Protein AF-A0A3D4TES2-F1 (afdb_monomer)

Sequence (139 aa):
DVDASEAETAIWYRLGAFIQLCDDLFDIYFDVPAGINTLATRCTNAYAMEAFFLGLIKDMQERIRSIPVSKARREKFAIAMAGIYSLGLVAIEQLKRLQGQSAQLPQFANLPRKTMIVDMERFGNMWRWFKFVYKYGKL

Foldseek 3Di:
DDDDDPLRVVLVVLLVVLQVLLVCLQCLLVCQVVVNDDPNLPFWDLVVVVVVLVVSLVVSLVSLVPDPDDPVVSLVVQLVSLLRSLSVVLSSVLQCVQCPPPPTHDNSVPDDPVSRHRDCVDPVSVVSSVVSSVVRSPD

Secondary structure (DSSP, 8-state):
--PPPHHHHHHHHHHHHHHHHHHHHHHHHHHHHHT---TTTT-S-HHHHHHHHHHHHHHHHHHHHHSSS-HHHHHHHHHHHHHHHHHHHHHHHHHHHHHTTSSSPPPGGGS-HHHHS--TTSHHHHHHHHHHHHHHS--

pLDDT: mean 94.36, std 4.3, range [58.94, 98.25]

Mean predicted aligned error: 3.23 Å

Solvent-accessible surface area (backbone atoms only — not comparable to full-atom values): 7750 Å² total; per-residue (Å²): 139,79,84,73,50,72,72,53,47,57,48,51,55,48,50,53,53,50,52,52,53,31,49,39,43,48,38,37,61,60,29,56,83,69,69,48,88,44,75,49,62,69,53,48,39,40,66,60,50,45,56,52,52,52,49,53,51,50,54,51,48,54,51,51,69,68,49,98,62,58,68,70,58,43,44,55,50,38,37,56,50,13,57,56,58,17,50,33,50,49,36,37,52,50,42,36,62,68,22,60,91,51,92,43,43,71,69,66,92,81,56,59,66,83,78,48,49,67,60,62,86,40,64,74,45,43,53,49,27,54,53,37,22,64,64,58,19,61,126

Radius of gyration: 16.27 Å; Cα contacts (8 Å, |Δi|>4): 138; chains: 1; bounding box: 39×25×47 Å

Structure (mmCIF, N/CA/C/O backbone):
data_AF-A0A3D4TES2-F1
#
_entry.id   AF-A0A3D4TES2-F1
#
loop_
_atom_site.group_PDB
_atom_site.id
_atom_site.type_symbol
_atom_site.label_atom_id
_atom_site.label_alt_id
_atom_site.label_comp_id
_atom_site.label_asym_id
_atom_site.label_entity_id
_atom_site.label_seq_id
_atom_site.pdbx_PDB_ins_code
_atom_site.Cartn_x
_atom_site.Cartn_y
_atom_site.Cartn_z
_atom_site.occupancy
_atom_site.B_iso_or_equiv
_atom_site.auth_seq_id
_atom_site.auth_comp_id
_atom_site.auth_asym_id
_atom_site.auth_atom_id
_atom_site.pdbx_PDB_model_num
ATOM 1 N N . ASP A 1 1 ? 5.138 13.246 -28.777 1.00 58.94 1 ASP A N 1
ATOM 2 C CA . ASP A 1 1 ? 4.828 12.173 -27.817 1.00 58.94 1 ASP A CA 1
ATOM 3 C C . ASP A 1 1 ? 4.696 10.847 -28.538 1.00 58.94 1 ASP A C 1
ATOM 5 O O . ASP A 1 1 ? 4.298 10.844 -29.696 1.00 58.94 1 ASP A O 1
ATOM 9 N N . VAL A 1 2 ? 5.134 9.759 -27.905 1.00 77.94 2 VAL A N 1
ATOM 10 C CA . VAL A 1 2 ? 4.964 8.389 -28.412 1.00 77.94 2 VAL A CA 1
ATOM 11 C C . VAL A 1 2 ? 3.852 7.760 -27.587 1.00 77.94 2 VAL A C 1
ATOM 13 O O . VAL A 1 2 ? 3.896 7.856 -26.359 1.00 77.94 2 VAL A O 1
ATOM 16 N N . ASP A 1 3 ? 2.875 7.146 -28.247 1.00 86.56 3 ASP A N 1
ATOM 17 C CA . ASP A 1 3 ? 1.776 6.476 -27.559 1.00 86.56 3 ASP A CA 1
ATOM 18 C C . ASP A 1 3 ? 2.294 5.317 -26.702 1.00 86.56 3 ASP A C 1
ATOM 20 O O . ASP A 1 3 ? 3.200 4.576 -27.095 1.00 86.56 3 ASP A O 1
ATOM 24 N N . ALA A 1 4 ? 1.714 5.166 -25.512 1.00 86.56 4 ALA A N 1
ATOM 25 C CA . ALA A 1 4 ? 2.034 4.057 -24.629 1.00 86.56 4 ALA A CA 1
ATOM 26 C C . ALA A 1 4 ? 1.589 2.737 -25.271 1.00 86.56 4 ALA A C 1
ATOM 28 O O . ALA A 1 4 ? 0.467 2.612 -25.762 1.00 86.56 4 ALA A O 1
ATOM 29 N N . SER A 1 5 ? 2.445 1.720 -25.205 1.00 91.38 5 SER A N 1
ATOM 30 C CA . SER A 1 5 ? 2.060 0.357 -25.577 1.00 91.38 5 SER A CA 1
ATOM 31 C C . SER A 1 5 ? 0.915 -0.158 -24.695 1.00 91.38 5 SER A C 1
ATOM 33 O O . SER A 1 5 ? 0.674 0.342 -23.592 1.00 91.38 5 SER A O 1
ATOM 35 N N . GLU A 1 6 ? 0.227 -1.216 -25.129 1.00 90.81 6 GLU A N 1
ATOM 36 C CA . GLU A 1 6 ? -0.803 -1.872 -24.307 1.00 90.81 6 GLU A CA 1
ATOM 37 C C . GLU A 1 6 ? -0.250 -2.329 -22.946 1.00 90.81 6 GLU A C 1
ATOM 39 O O . GLU A 1 6 ? -0.911 -2.184 -21.916 1.00 90.81 6 GLU A O 1
ATOM 44 N N . ALA A 1 7 ? 0.993 -2.825 -22.920 1.00 90.19 7 ALA A N 1
ATOM 45 C CA . ALA A 1 7 ? 1.667 -3.239 -21.693 1.00 90.19 7 ALA A CA 1
ATOM 46 C C . ALA A 1 7 ? 1.910 -2.059 -20.736 1.00 90.19 7 ALA A C 1
ATOM 48 O O . ALA A 1 7 ? 1.671 -2.180 -19.533 1.00 90.19 7 ALA A O 1
ATOM 49 N N . GLU A 1 8 ? 2.343 -0.911 -21.258 1.00 92.00 8 GLU A N 1
ATOM 50 C CA . GLU A 1 8 ? 2.533 0.309 -20.466 1.00 92.00 8 GLU A CA 1
ATOM 51 C C . GLU A 1 8 ? 1.193 0.868 -19.980 1.00 92.00 8 GLU A C 1
ATOM 53 O O . GLU A 1 8 ? 1.057 1.192 -18.802 1.00 92.00 8 GLU A O 1
ATOM 58 N N . THR A 1 9 ? 0.174 0.896 -20.840 1.00 92.81 9 THR A N 1
ATOM 59 C CA . THR A 1 9 ? -1.191 1.316 -20.491 1.00 92.81 9 THR A CA 1
ATOM 60 C C . THR A 1 9 ? -1.776 0.453 -19.368 1.00 92.81 9 THR A C 1
ATOM 62 O O . THR A 1 9 ? -2.349 0.967 -18.406 1.00 92.81 9 THR A O 1
ATOM 65 N N . ALA A 1 10 ? -1.565 -0.866 -19.417 1.00 90.75 10 ALA A N 1
ATOM 66 C CA . ALA A 1 10 ? -2.008 -1.790 -18.375 1.00 90.75 10 ALA A CA 1
ATOM 67 C C . ALA A 1 10 ? -1.313 -1.559 -17.020 1.00 90.75 10 ALA A C 1
ATOM 69 O O . ALA A 1 10 ? -1.898 -1.848 -15.969 1.00 90.75 10 ALA A O 1
ATOM 70 N N . ILE A 1 11 ? -0.073 -1.069 -17.029 1.00 93.25 11 ILE A N 1
ATOM 71 C CA . ILE A 1 11 ? 0.676 -0.693 -15.824 1.00 93.25 11 ILE A CA 1
ATOM 72 C C . ILE A 1 11 ? 0.186 0.649 -15.289 1.00 93.25 11 ILE A C 1
ATOM 74 O O . ILE A 1 11 ? -0.050 0.760 -14.088 1.00 93.25 11 ILE A O 1
ATOM 78 N N . TRP A 1 12 ? -0.049 1.628 -16.163 1.00 92.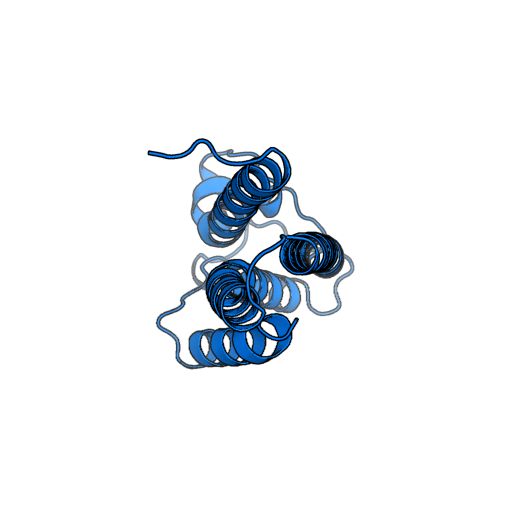88 12 TRP A N 1
ATOM 79 C CA . TRP A 1 12 ? -0.633 2.920 -15.797 1.00 92.88 12 TRP A CA 1
ATOM 80 C C . TRP A 1 12 ? -1.992 2.775 -15.117 1.00 92.88 12 TRP A C 1
ATOM 82 O O . TRP A 1 12 ? -2.205 3.337 -14.044 1.00 92.88 12 TRP A O 1
ATOM 92 N N . TYR A 1 13 ? -2.880 1.956 -15.684 1.00 92.81 13 TYR A N 1
ATOM 93 C CA . TYR A 1 13 ? -4.187 1.683 -15.089 1.00 92.81 13 TYR A CA 1
ATOM 94 C C . TYR A 1 13 ? -4.063 1.113 -13.666 1.00 92.81 13 TYR A C 1
ATOM 96 O O . TYR A 1 13 ? -4.742 1.548 -12.737 1.00 92.81 13 TYR A O 1
ATOM 104 N N . ARG A 1 14 ? -3.138 0.167 -13.466 1.00 92.19 14 ARG A N 1
ATOM 105 C CA . ARG A 1 14 ? -2.886 -0.434 -12.148 1.00 92.19 14 ARG A CA 1
ATOM 106 C C . ARG A 1 14 ? -2.244 0.533 -11.168 1.00 92.19 14 ARG A C 1
ATOM 108 O O . ARG A 1 14 ? -2.564 0.479 -9.987 1.00 92.19 14 ARG A O 1
ATOM 115 N N . LEU A 1 15 ? -1.346 1.398 -11.631 1.00 93.81 15 LEU A N 1
ATOM 116 C CA . LEU A 1 15 ? -0.782 2.462 -10.808 1.00 93.81 15 LEU A CA 1
ATOM 117 C C . LEU A 1 15 ? -1.899 3.371 -10.279 1.00 93.81 15 LEU A C 1
ATOM 119 O O . LEU A 1 15 ? -1.931 3.634 -9.081 1.00 93.81 15 LEU A O 1
ATOM 123 N N . GLY A 1 16 ? -2.851 3.767 -11.129 1.00 94.06 16 GLY A N 1
ATOM 124 C CA . GLY A 1 16 ? -4.033 4.517 -10.693 1.00 94.06 16 GLY A CA 1
ATOM 125 C C . GLY A 1 16 ? -4.824 3.781 -9.608 1.00 94.06 16 GLY A C 1
ATOM 126 O O . GLY A 1 16 ? -5.122 4.356 -8.564 1.00 94.06 16 GLY A O 1
ATOM 127 N N . ALA A 1 17 ? -5.074 2.482 -9.799 1.00 92.38 17 ALA A N 1
ATOM 128 C CA . ALA A 1 17 ? -5.752 1.659 -8.796 1.00 92.38 17 ALA A CA 1
ATOM 129 C C . ALA A 1 17 ? -4.979 1.568 -7.463 1.00 92.38 17 ALA A C 1
ATOM 131 O O . ALA A 1 17 ? -5.590 1.595 -6.398 1.00 92.38 17 ALA A O 1
ATOM 132 N N . PHE A 1 18 ? -3.644 1.490 -7.502 1.00 94.38 18 PHE A N 1
ATOM 133 C CA . PHE A 1 18 ? -2.805 1.517 -6.300 1.00 94.38 18 PHE A CA 1
ATOM 134 C C . PHE A 1 18 ? -2.867 2.850 -5.570 1.00 94.38 18 PHE A C 1
ATOM 136 O O . PHE A 1 18 ? -2.942 2.853 -4.346 1.00 94.38 18 PHE A O 1
ATOM 143 N N . ILE A 1 19 ? -2.816 3.962 -6.307 1.00 94.94 19 ILE A N 1
ATOM 144 C CA . ILE A 1 19 ? -2.920 5.300 -5.723 1.00 94.94 19 ILE A CA 1
ATOM 145 C C . ILE A 1 19 ? -4.261 5.428 -5.003 1.00 94.94 19 ILE A C 1
ATOM 147 O O . ILE A 1 19 ? -4.253 5.753 -3.823 1.00 94.94 19 ILE A O 1
ATOM 151 N N . GLN A 1 20 ? -5.371 5.068 -5.659 1.00 95.06 20 GLN A N 1
ATOM 152 C CA . GLN A 1 20 ? -6.698 5.119 -5.040 1.00 95.06 20 GLN A CA 1
ATOM 153 C C . GLN A 1 20 ? -6.791 4.225 -3.801 1.00 95.06 20 GLN A C 1
ATOM 155 O O . GLN A 1 20 ? -7.281 4.649 -2.766 1.00 95.06 20 GLN A O 1
ATOM 160 N N . LEU A 1 21 ? -6.285 2.991 -3.868 1.00 95.50 21 LEU A N 1
ATOM 161 C CA . LEU A 1 21 ? -6.352 2.085 -2.723 1.00 95.50 21 LEU A CA 1
ATOM 162 C C . LEU A 1 21 ? -5.483 2.560 -1.549 1.00 95.50 21 LEU A C 1
ATOM 164 O O . LEU A 1 21 ? -5.846 2.355 -0.394 1.00 95.50 21 LEU A O 1
ATOM 168 N N . CYS A 1 22 ? -4.328 3.169 -1.828 1.00 96.19 22 CYS A N 1
ATOM 169 C CA . CYS A 1 22 ? -3.518 3.809 -0.797 1.00 96.19 22 CYS A CA 1
ATOM 170 C C . CYS A 1 22 ? -4.258 4.997 -0.176 1.00 96.19 22 CYS A C 1
ATOM 172 O O . CYS A 1 22 ? -4.255 5.106 1.043 1.00 96.19 22 CYS A O 1
ATOM 174 N N . ASP A 1 23 ? -4.895 5.837 -0.987 1.00 96.44 23 ASP A N 1
ATOM 175 C CA . ASP A 1 23 ? -5.698 6.978 -0.535 1.00 96.44 23 ASP A CA 1
ATOM 176 C C . ASP A 1 23 ? -6.828 6.515 0.400 1.00 96.44 23 ASP A C 1
ATOM 178 O O . ASP A 1 23 ? -6.835 6.857 1.581 1.00 96.44 23 ASP A O 1
ATOM 182 N N . ASP A 1 24 ? -7.653 5.567 -0.061 1.00 96.56 24 ASP A N 1
ATOM 183 C CA . ASP A 1 24 ? -8.742 4.960 0.715 1.00 96.56 24 ASP A CA 1
ATOM 184 C C . ASP A 1 24 ? -8.259 4.394 2.071 1.00 96.56 24 ASP A C 1
ATOM 186 O O . ASP A 1 24 ? -8.956 4.468 3.085 1.00 96.56 24 ASP A O 1
ATOM 190 N N . LEU A 1 25 ? -7.065 3.783 2.112 1.00 97.19 25 LEU A N 1
ATOM 191 C CA . LEU A 1 25 ? -6.481 3.226 3.340 1.00 97.19 25 LEU A CA 1
ATOM 192 C C . LEU A 1 25 ? -6.056 4.307 4.344 1.00 97.19 25 LEU A C 1
ATOM 194 O O . LEU A 1 25 ? -6.077 4.052 5.551 1.00 97.19 25 LEU A O 1
ATOM 198 N N . PHE A 1 26 ? -5.637 5.478 3.867 1.00 96.88 26 PHE A N 1
ATOM 199 C CA . PHE A 1 26 ? -5.265 6.613 4.711 1.00 96.88 26 PHE A CA 1
ATOM 200 C C . PHE A 1 26 ? -6.493 7.403 5.176 1.00 96.88 26 PHE A C 1
ATOM 202 O O . PHE A 1 26 ? -6.503 7.898 6.309 1.00 96.88 26 PHE A O 1
ATOM 209 N N . ASP A 1 27 ? -7.541 7.433 4.354 1.00 96.75 27 ASP A N 1
ATOM 210 C CA . ASP A 1 27 ? -8.728 8.258 4.561 1.00 96.75 27 ASP A CA 1
ATOM 211 C C . ASP A 1 27 ? -9.875 7.569 5.303 1.00 96.75 27 ASP A C 1
ATOM 213 O O . ASP A 1 27 ? -10.898 8.202 5.553 1.00 96.75 27 ASP A O 1
ATOM 217 N N . ILE A 1 28 ? -9.684 6.344 5.817 1.00 96.25 28 ILE A N 1
ATOM 218 C CA . ILE A 1 28 ? -10.682 5.618 6.635 1.00 96.25 28 ILE A CA 1
ATOM 219 C C . ILE A 1 28 ? -11.345 6.519 7.692 1.00 96.25 28 ILE A C 1
ATOM 221 O O . ILE A 1 28 ? -12.558 6.463 7.888 1.00 96.25 28 ILE A O 1
ATOM 225 N N . TYR A 1 29 ? -10.566 7.362 8.381 1.00 95.50 29 TYR A N 1
ATOM 226 C CA . TYR A 1 29 ? -11.101 8.281 9.391 1.00 95.50 29 TYR A CA 1
ATOM 227 C C . TYR A 1 29 ? -12.120 9.283 8.823 1.00 95.50 29 TYR A C 1
ATOM 229 O O . TYR A 1 29 ? -13.088 9.610 9.508 1.00 95.50 29 TYR A O 1
ATOM 237 N N . PHE A 1 30 ? -11.880 9.798 7.619 1.00 95.00 30 PHE A N 1
ATOM 238 C CA . PHE A 1 30 ? -12.729 10.787 6.960 1.00 95.00 30 PHE A CA 1
ATOM 239 C C . PHE A 1 30 ? -13.895 10.124 6.216 1.00 95.00 30 PHE A C 1
ATOM 241 O O . PHE A 1 30 ? -15.024 10.608 6.292 1.00 95.00 30 PHE A O 1
ATOM 248 N N . ASP A 1 31 ? -13.647 8.978 5.585 1.00 96.44 31 ASP A N 1
ATOM 249 C CA . ASP A 1 31 ? -14.622 8.256 4.770 1.00 96.44 31 ASP A CA 1
ATOM 250 C C . ASP A 1 31 ? -15.757 7.643 5.590 1.00 96.44 31 ASP A C 1
ATOM 252 O O . ASP A 1 31 ? -16.922 7.704 5.194 1.00 96.44 31 ASP A O 1
ATOM 256 N N . VAL A 1 32 ? -15.439 7.067 6.755 1.00 94.69 32 VAL A N 1
ATOM 257 C CA . VAL A 1 32 ? -16.426 6.409 7.627 1.00 94.69 32 VAL A CA 1
ATOM 258 C C . VAL A 1 32 ? -17.569 7.353 8.039 1.00 94.69 32 VAL A C 1
ATOM 260 O O . VAL A 1 32 ? -18.724 6.996 7.798 1.00 94.69 32 VAL A O 1
ATOM 263 N N . PRO A 1 33 ? -17.325 8.544 8.627 1.00 93.38 33 PRO A N 1
ATOM 264 C CA . PRO A 1 33 ? -18.402 9.471 8.978 1.00 93.38 33 PRO A CA 1
ATOM 265 C C . PRO A 1 33 ? -19.078 10.107 7.754 1.00 93.38 33 PRO A C 1
ATOM 267 O O . PRO A 1 33 ? -20.239 10.496 7.849 1.00 93.38 33 PRO A O 1
ATOM 270 N N . ALA A 1 34 ? -18.390 10.192 6.612 1.00 95.50 34 ALA A N 1
ATOM 271 C CA . ALA A 1 34 ? -18.966 10.670 5.355 1.00 95.50 34 ALA A CA 1
ATOM 272 C C . ALA A 1 34 ? -19.841 9.614 4.644 1.00 95.50 34 ALA A C 1
ATOM 274 O O . ALA A 1 34 ? -20.474 9.919 3.634 1.00 95.50 34 ALA A O 1
ATOM 275 N N . GLY A 1 35 ? -19.892 8.377 5.154 1.00 94.12 35 GLY A N 1
ATOM 276 C CA . GLY A 1 35 ? -20.639 7.278 4.538 1.00 94.12 35 GLY A CA 1
ATOM 277 C C . GLY A 1 35 ? -20.029 6.783 3.221 1.00 94.12 35 GLY A C 1
ATOM 278 O O . GLY A 1 35 ? -20.729 6.164 2.415 1.00 94.12 35 GLY A O 1
ATOM 279 N N . ILE A 1 36 ? -18.741 7.054 2.985 1.00 95.94 36 ILE A N 1
ATOM 280 C CA . ILE A 1 36 ? -18.037 6.670 1.761 1.00 95.94 36 ILE A CA 1
ATOM 281 C C . ILE A 1 36 ? -17.646 5.189 1.844 1.00 95.94 36 ILE A C 1
ATOM 283 O O . ILE A 1 36 ? -17.005 4.709 2.784 1.00 95.94 36 ILE A O 1
ATOM 287 N N . ASN A 1 37 ? -18.067 4.434 0.830 1.00 94.31 37 ASN A N 1
ATOM 288 C CA . ASN A 1 37 ? -17.917 2.984 0.772 1.00 94.31 37 ASN A CA 1
A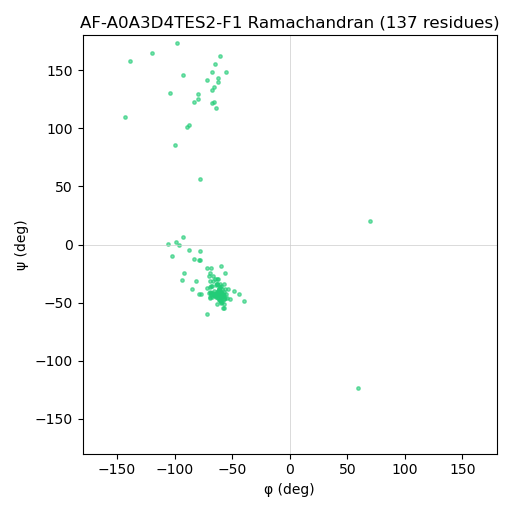TOM 289 C C . ASN A 1 37 ? -16.716 2.579 -0.094 1.00 94.31 37 ASN A C 1
ATOM 291 O O . ASN A 1 37 ? -16.878 2.241 -1.270 1.00 94.31 37 ASN A O 1
ATOM 295 N N . THR A 1 38 ? -15.529 2.540 0.507 1.00 95.56 38 THR A N 1
ATOM 296 C CA . THR A 1 38 ? -14.284 2.092 -0.132 1.00 95.56 38 THR A CA 1
ATOM 297 C C . THR A 1 38 ? -13.965 0.635 0.214 1.00 95.56 38 THR A C 1
ATOM 299 O O . THR A 1 38 ? -14.641 -0.009 1.025 1.00 95.56 38 THR A O 1
ATOM 302 N N . LEU A 1 39 ? -12.930 0.065 -0.412 1.00 93.81 39 LEU A N 1
ATOM 303 C CA . LEU A 1 39 ? -12.418 -1.246 0.010 1.00 93.81 39 LEU A CA 1
ATOM 304 C C . LEU A 1 39 ? -11.861 -1.196 1.437 1.00 93.81 39 LEU A C 1
ATOM 306 O O . LEU A 1 39 ? -12.000 -2.169 2.180 1.00 93.81 39 LEU A O 1
ATOM 310 N N . ALA A 1 40 ? -11.263 -0.069 1.823 1.00 94.94 40 ALA A N 1
ATOM 311 C CA . ALA A 1 40 ? -10.695 0.131 3.144 1.00 94.94 40 ALA A CA 1
ATOM 312 C C . ALA A 1 40 ? -11.783 0.224 4.227 1.00 94.94 40 ALA A C 1
ATOM 314 O O . ALA A 1 40 ? -11.692 -0.487 5.229 1.00 94.94 40 ALA A O 1
ATOM 315 N N . THR A 1 41 ? -12.855 1.001 4.010 1.00 95.12 41 THR A N 1
ATOM 316 C CA . THR A 1 41 ? -13.929 1.157 5.011 1.00 95.12 41 THR A CA 1
ATOM 317 C C . THR A 1 41 ? -14.788 -0.094 5.191 1.00 95.12 41 THR A C 1
ATOM 319 O O . THR A 1 41 ? -15.307 -0.328 6.281 1.00 95.12 41 THR A O 1
ATOM 322 N N . ARG A 1 42 ? -14.898 -0.944 4.160 1.00 94.25 42 ARG A N 1
ATOM 323 C CA . ARG A 1 42 ? -15.605 -2.239 4.232 1.00 94.25 42 ARG A CA 1
ATOM 324 C C . ARG A 1 42 ? -14.733 -3.404 4.703 1.00 94.25 42 ARG A C 1
ATOM 326 O O . ARG A 1 42 ? -15.231 -4.522 4.843 1.00 94.25 42 ARG A O 1
ATOM 333 N N . CYS A 1 43 ? -13.437 -3.186 4.901 1.00 93.75 43 CYS A N 1
ATOM 334 C CA . CYS A 1 43 ? -12.523 -4.242 5.306 1.00 93.75 43 CYS A CA 1
ATOM 335 C C . CYS A 1 43 ? -12.835 -4.715 6.731 1.00 93.75 43 CYS A C 1
ATOM 337 O O . CYS A 1 43 ? -12.755 -3.949 7.686 1.00 93.75 43 CYS A O 1
ATOM 339 N N . THR A 1 44 ? -13.132 -6.005 6.883 1.00 95.38 44 THR A N 1
ATOM 340 C CA . THR A 1 44 ? -13.363 -6.637 8.191 1.00 95.38 44 THR A CA 1
ATOM 341 C C . THR A 1 44 ? -12.166 -7.444 8.680 1.00 95.38 44 THR A C 1
ATOM 343 O O . THR A 1 44 ? -12.146 -7.859 9.835 1.00 95.38 44 THR A O 1
ATOM 346 N N . ASN A 1 45 ? -11.156 -7.674 7.836 1.00 97.50 45 ASN A N 1
ATOM 347 C CA . ASN A 1 45 ? -9.967 -8.441 8.193 1.00 97.50 45 ASN A CA 1
ATOM 348 C C . ASN A 1 45 ? -8.707 -7.851 7.540 1.00 97.50 45 ASN A C 1
ATOM 350 O O . ASN A 1 45 ? -8.489 -7.960 6.332 1.00 97.50 45 ASN A O 1
ATOM 354 N N . ALA A 1 46 ? -7.850 -7.258 8.366 1.00 97.62 46 ALA A N 1
ATOM 355 C CA . ALA A 1 46 ? -6.621 -6.599 7.951 1.00 97.62 46 ALA A CA 1
ATOM 356 C C . ALA A 1 46 ? -5.578 -7.571 7.376 1.00 97.62 46 ALA A C 1
ATOM 358 O O . ALA A 1 46 ? -4.817 -7.197 6.488 1.00 97.62 46 ALA A O 1
ATOM 359 N N . TYR A 1 47 ? -5.549 -8.822 7.842 1.00 98.00 47 TYR A N 1
ATOM 360 C CA . TYR A 1 47 ? -4.640 -9.845 7.313 1.00 98.00 47 TYR A CA 1
ATOM 361 C C . TYR A 1 47 ? -5.067 -10.310 5.915 1.00 98.00 47 TYR A C 1
ATOM 363 O O . TYR A 1 47 ? -4.223 -10.511 5.043 1.00 98.00 47 TYR A O 1
ATOM 371 N N . ALA A 1 48 ? -6.375 -10.422 5.668 1.00 97.69 48 ALA A N 1
ATOM 372 C CA . ALA A 1 48 ? -6.909 -10.688 4.336 1.00 97.69 48 ALA A CA 1
ATOM 373 C C . ALA A 1 48 ? -6.639 -9.512 3.382 1.00 97.69 48 ALA A C 1
ATOM 375 O O . ALA A 1 48 ? -6.237 -9.734 2.241 1.00 97.69 48 ALA A O 1
ATOM 376 N N . MET A 1 49 ? -6.782 -8.270 3.865 1.00 97.31 49 MET A N 1
ATOM 377 C CA . MET A 1 49 ? -6.402 -7.072 3.108 1.00 97.31 49 MET A CA 1
ATOM 378 C C . MET A 1 49 ? -4.912 -7.073 2.755 1.00 97.31 49 MET A C 1
ATOM 380 O O . MET A 1 49 ? -4.561 -6.802 1.611 1.00 97.31 49 MET A O 1
ATOM 384 N N . GLU A 1 50 ? -4.032 -7.430 3.696 1.00 97.94 50 GLU A N 1
ATOM 385 C CA . GLU A 1 50 ? -2.599 -7.572 3.421 1.00 97.94 50 GLU A CA 1
ATOM 386 C C . GLU A 1 50 ? -2.338 -8.611 2.326 1.00 97.94 50 GLU A C 1
ATOM 388 O O . GLU A 1 50 ? -1.633 -8.317 1.364 1.00 97.94 50 GLU A O 1
ATOM 393 N N . ALA A 1 51 ? -2.926 -9.805 2.433 1.00 98.00 51 ALA A N 1
ATOM 394 C CA . ALA A 1 51 ? -2.746 -10.861 1.440 1.00 98.00 51 ALA A CA 1
ATOM 395 C C . ALA A 1 51 ? -3.211 -10.422 0.040 1.00 98.00 51 ALA A C 1
ATOM 397 O O . ALA A 1 51 ? -2.495 -10.630 -0.943 1.00 98.00 51 ALA A O 1
ATOM 398 N N . PHE A 1 52 ? -4.371 -9.764 -0.044 1.00 96.88 52 PHE A N 1
ATOM 399 C CA . PHE A 1 52 ? -4.883 -9.174 -1.280 1.00 96.88 52 PHE A CA 1
ATOM 400 C C . PHE A 1 52 ? -3.915 -8.129 -1.852 1.00 96.88 52 PHE A C 1
ATOM 402 O O . PHE A 1 52 ? -3.516 -8.218 -3.015 1.00 96.88 52 PHE A O 1
ATOM 409 N N . PHE A 1 53 ? -3.474 -7.182 -1.024 1.00 97.50 53 PHE A N 1
ATOM 410 C CA . PHE A 1 53 ? -2.587 -6.094 -1.430 1.00 97.50 53 PHE A CA 1
ATOM 411 C C . PHE A 1 53 ? -1.219 -6.608 -1.902 1.00 97.50 53 PHE A C 1
ATOM 413 O O . PHE A 1 53 ? -0.697 -6.163 -2.924 1.00 97.50 53 PHE A O 1
ATOM 420 N N . LEU A 1 54 ? -0.651 -7.604 -1.215 1.00 97.44 54 LEU A N 1
ATOM 421 C CA . LEU A 1 54 ? 0.587 -8.269 -1.634 1.00 97.44 54 LEU A CA 1
ATOM 422 C C . LEU A 1 54 ? 0.427 -9.000 -2.975 1.00 97.44 54 LEU A C 1
ATOM 424 O O . LEU A 1 54 ? 1.368 -9.018 -3.771 1.00 97.44 54 LEU A O 1
ATOM 428 N N . GLY A 1 55 ? -0.755 -9.558 -3.251 1.00 96.94 55 GLY A N 1
ATOM 429 C CA . GLY A 1 55 ? -1.093 -10.124 -4.557 1.00 96.94 55 GLY A CA 1
ATOM 430 C C . GLY A 1 55 ? -1.034 -9.082 -5.676 1.00 96.94 55 GLY A C 1
ATOM 431 O O . GLY A 1 55 ? -0.420 -9.333 -6.713 1.00 96.94 55 GLY A O 1
ATOM 432 N N . LEU A 1 56 ? -1.583 -7.884 -5.440 1.00 95.69 56 LEU A N 1
ATOM 433 C CA . LEU A 1 56 ? -1.498 -6.771 -6.392 1.00 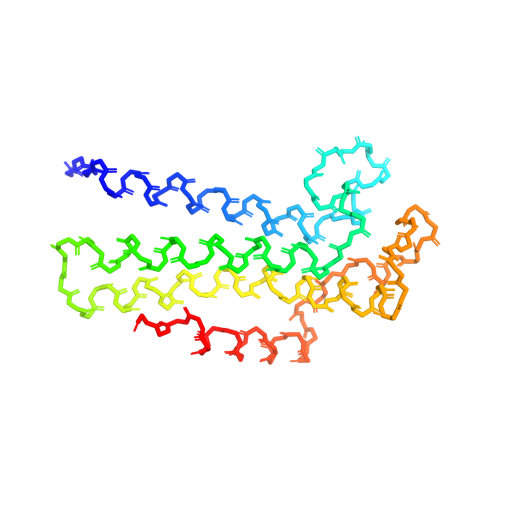95.69 56 LEU A CA 1
ATOM 434 C C . LEU A 1 56 ? -0.046 -6.340 -6.637 1.00 95.69 56 LEU A C 1
ATOM 436 O O . LEU A 1 56 ? 0.336 -6.071 -7.776 1.00 95.69 56 LEU A O 1
ATOM 440 N N . ILE A 1 57 ? 0.779 -6.275 -5.581 1.00 96.69 57 ILE A N 1
ATOM 441 C CA . ILE A 1 57 ? 2.197 -5.893 -5.709 1.00 96.69 57 ILE A CA 1
ATOM 442 C C . ILE A 1 57 ? 2.928 -6.913 -6.579 1.00 96.69 57 ILE A C 1
ATOM 444 O O . ILE A 1 57 ? 3.693 -6.533 -7.465 1.00 96.69 57 ILE A O 1
ATOM 448 N N . LYS A 1 58 ? 2.673 -8.205 -6.355 1.00 96.25 58 LYS A N 1
ATOM 449 C CA . LYS A 1 58 ? 3.282 -9.281 -7.137 1.00 96.25 58 LYS A CA 1
ATOM 450 C C . LYS A 1 58 ? 2.917 -9.180 -8.624 1.00 96.25 58 LYS A C 1
ATOM 452 O O . LYS A 1 58 ? 3.827 -9.209 -9.451 1.00 96.25 58 LYS A O 1
ATOM 457 N N . ASP A 1 59 ? 1.636 -8.992 -8.958 1.00 94.81 59 ASP A N 1
ATOM 458 C CA . ASP A 1 59 ? 1.181 -8.804 -10.352 1.00 94.81 59 ASP A CA 1
ATOM 459 C C . ASP A 1 59 ? 1.837 -7.570 -10.996 1.00 94.81 59 ASP A C 1
ATOM 461 O O . ASP A 1 59 ? 2.327 -7.637 -12.124 1.00 94.81 59 ASP A O 1
ATOM 465 N N . MET A 1 60 ? 1.934 -6.452 -10.269 1.00 95.06 60 MET A N 1
ATOM 466 C CA . MET A 1 60 ? 2.631 -5.255 -10.752 1.00 95.06 60 MET A CA 1
ATOM 467 C C 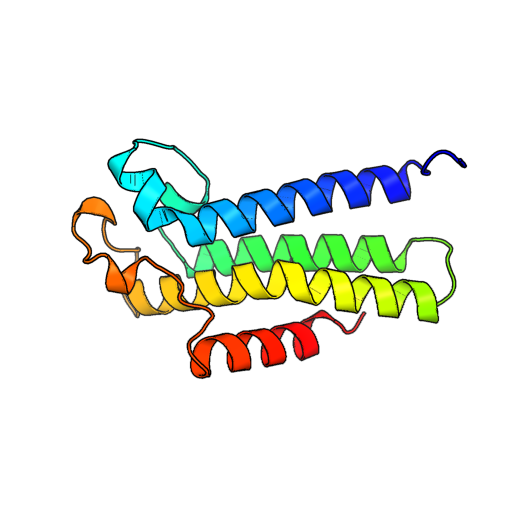. MET A 1 60 ? 4.113 -5.533 -11.039 1.00 95.06 60 MET A C 1
ATOM 469 O O . MET A 1 60 ? 4.610 -5.188 -12.112 1.00 95.06 60 MET A O 1
ATOM 473 N N . GLN A 1 61 ? 4.827 -6.182 -10.117 1.00 95.56 61 GLN A N 1
ATOM 474 C CA . GLN A 1 61 ? 6.240 -6.521 -10.306 1.00 95.56 61 GLN A CA 1
ATOM 475 C C . GLN A 1 61 ? 6.450 -7.444 -11.514 1.00 95.56 61 GLN A C 1
ATOM 477 O O . GLN A 1 61 ? 7.375 -7.226 -12.295 1.00 95.56 61 GLN A O 1
ATOM 482 N N . GLU A 1 62 ? 5.591 -8.447 -11.709 1.00 95.06 62 GLU A N 1
ATOM 483 C CA . GLU A 1 62 ? 5.640 -9.339 -12.875 1.00 95.06 62 GLU A CA 1
ATOM 484 C C . GLU A 1 62 ? 5.468 -8.571 -14.191 1.00 95.06 62 GLU A C 1
ATOM 486 O O . GLU A 1 62 ? 6.236 -8.774 -15.135 1.00 95.06 62 GLU A O 1
ATOM 491 N N . ARG A 1 63 ? 4.548 -7.604 -14.232 1.00 94.06 63 ARG A N 1
ATOM 492 C CA . ARG A 1 63 ? 4.342 -6.745 -15.407 1.00 94.06 63 ARG A CA 1
ATOM 493 C C . ARG A 1 63 ? 5.531 -5.848 -15.682 1.00 94.06 63 ARG A C 1
ATOM 495 O O . ARG A 1 63 ? 5.979 -5.778 -16.824 1.00 94.06 63 ARG A O 1
ATOM 502 N N . ILE A 1 64 ? 6.102 -5.232 -14.648 1.00 94.62 64 ILE A N 1
ATOM 503 C CA . ILE A 1 64 ? 7.313 -4.416 -14.787 1.00 94.62 64 ILE A CA 1
ATOM 504 C C . ILE A 1 64 ? 8.467 -5.262 -15.340 1.00 94.62 64 ILE A C 1
ATOM 506 O O . ILE A 1 64 ? 9.192 -4.799 -16.223 1.00 94.62 64 ILE A O 1
ATOM 510 N N . ARG A 1 65 ? 8.624 -6.515 -14.883 1.00 94.12 65 ARG A N 1
ATOM 511 C CA . ARG A 1 65 ? 9.639 -7.435 -15.427 1.00 94.12 65 ARG A CA 1
ATOM 512 C C . ARG A 1 65 ? 9.441 -7.689 -16.923 1.00 94.12 65 ARG A C 1
ATOM 514 O O . ARG A 1 65 ? 10.446 -7.789 -17.625 1.00 94.12 65 ARG A O 1
ATOM 521 N N . SER A 1 66 ? 8.197 -7.755 -17.400 1.00 91.75 66 SER A N 1
ATOM 522 C 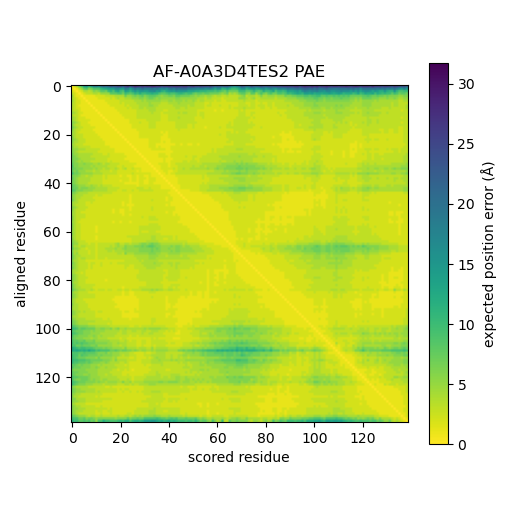CA . SER A 1 66 ? 7.875 -8.035 -18.808 1.00 91.75 66 SER A CA 1
ATOM 523 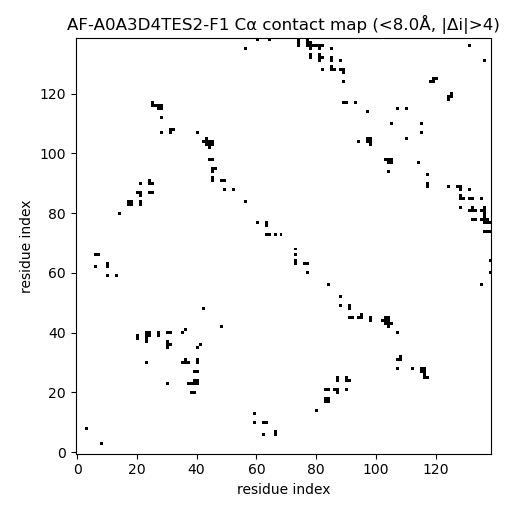C C . SER A 1 66 ? 8.033 -6.856 -19.777 1.00 91.75 66 SER A C 1
ATOM 525 O O . SER A 1 66 ? 8.055 -7.088 -20.983 1.00 91.75 66 SER A O 1
ATOM 527 N N . ILE A 1 67 ? 8.174 -5.610 -19.301 1.00 91.12 67 ILE A N 1
ATOM 528 C CA . ILE A 1 67 ? 8.323 -4.458 -20.208 1.00 91.12 67 ILE A CA 1
ATOM 529 C C . ILE A 1 67 ? 9.669 -4.547 -20.954 1.00 91.12 67 ILE A C 1
ATOM 531 O O . ILE A 1 67 ? 10.709 -4.721 -20.301 1.00 91.12 67 ILE A O 1
ATOM 535 N N . PRO A 1 68 ? 9.704 -4.349 -22.288 1.00 92.25 68 PRO A N 1
ATOM 536 C CA . PRO A 1 68 ? 10.924 -4.408 -23.095 1.00 92.25 68 PRO A CA 1
ATOM 537 C C . PRO A 1 68 ? 11.785 -3.135 -22.963 1.00 92.25 68 PRO A C 1
ATOM 539 O O . PRO A 1 68 ? 12.118 -2.475 -23.943 1.00 92.25 68 PRO A O 1
ATOM 542 N N . VAL A 1 69 ? 12.177 -2.780 -21.737 1.00 92.38 69 VAL A N 1
ATOM 543 C CA . VAL A 1 69 ? 13.125 -1.690 -21.454 1.00 92.38 69 VAL A CA 1
ATOM 544 C C . VAL A 1 69 ? 14.362 -2.208 -20.722 1.00 92.38 69 VAL A C 1
ATOM 546 O O . VAL A 1 69 ? 14.396 -3.322 -20.183 1.00 92.38 69 VAL A O 1
ATOM 549 N N . SER A 1 70 ? 15.417 -1.391 -20.694 1.00 95.44 70 SER A N 1
ATOM 550 C CA . SER A 1 70 ? 16.670 -1.762 -20.034 1.00 95.44 70 SER A CA 1
ATOM 551 C C . SER A 1 70 ? 16.444 -2.154 -18.569 1.00 95.44 70 SER A C 1
ATOM 553 O O . SER A 1 70 ? 15.548 -1.641 -17.893 1.00 95.44 70 SER A O 1
ATOM 555 N N . LYS A 1 71 ? 17.276 -3.072 -18.061 1.00 95.06 71 LYS A N 1
ATOM 556 C CA . LYS A 1 71 ? 17.213 -3.532 -16.665 1.00 95.06 71 LYS A CA 1
ATOM 557 C C . LYS A 1 71 ? 17.226 -2.354 -15.681 1.00 95.06 71 LYS A C 1
ATOM 559 O O . LYS A 1 71 ? 16.350 -2.271 -14.830 1.00 95.06 71 LYS A O 1
ATOM 564 N N . ALA A 1 72 ? 18.130 -1.395 -15.885 1.00 95.69 72 ALA A N 1
ATOM 565 C CA . ALA A 1 72 ? 18.231 -0.199 -15.050 1.00 95.69 72 ALA A CA 1
ATOM 566 C C . ALA A 1 72 ? 16.937 0.641 -15.034 1.00 95.69 72 ALA A C 1
ATOM 568 O O . ALA A 1 72 ? 16.550 1.157 -13.987 1.00 95.69 72 ALA A O 1
ATOM 569 N N . ARG A 1 73 ? 16.231 0.763 -16.172 1.00 95.38 73 ARG A N 1
ATOM 570 C CA . ARG A 1 73 ? 14.938 1.468 -16.233 1.00 95.38 73 ARG A CA 1
ATOM 571 C C . ARG A 1 73 ? 13.844 0.709 -15.483 1.00 95.38 73 ARG A C 1
ATOM 573 O O . ARG A 1 73 ? 13.092 1.342 -14.748 1.00 95.38 73 ARG A O 1
ATOM 580 N N . ARG A 1 74 ? 13.787 -0.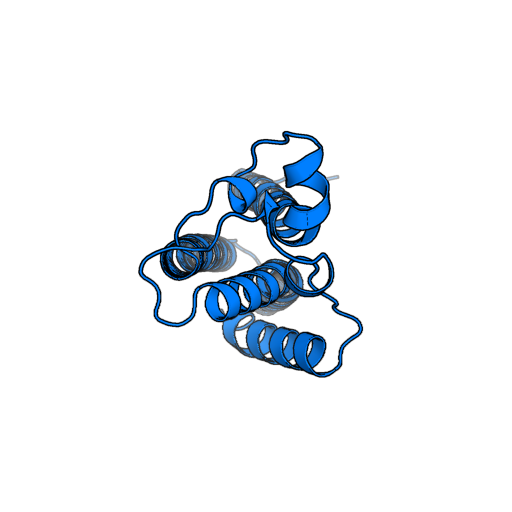622 -15.623 1.00 95.19 74 ARG A N 1
ATOM 581 C CA . ARG A 1 74 ? 12.844 -1.473 -14.871 1.00 95.19 74 ARG A CA 1
ATOM 582 C C . ARG A 1 74 ? 13.071 -1.373 -13.367 1.00 95.19 74 ARG A C 1
ATOM 584 O O . ARG A 1 74 ? 12.118 -1.144 -12.635 1.00 95.19 74 ARG A O 1
ATOM 591 N N . GLU A 1 75 ? 14.317 -1.483 -12.914 1.00 95.50 75 GLU A N 1
ATOM 592 C CA . GLU A 1 75 ? 14.667 -1.393 -11.490 1.00 95.50 75 GLU A CA 1
ATOM 593 C C . GLU A 1 75 ? 14.355 -0.010 -10.913 1.00 95.50 75 GLU A C 1
ATOM 595 O O . GLU A 1 75 ? 13.716 0.091 -9.868 1.00 95.50 75 GLU A O 1
ATOM 600 N N . LYS A 1 76 ? 14.719 1.069 -11.622 1.00 96.38 76 LYS A N 1
ATOM 601 C CA . LYS A 1 76 ? 14.374 2.435 -11.204 1.00 96.38 76 LYS A CA 1
ATOM 602 C C . LYS A 1 76 ? 12.861 2.615 -11.067 1.00 96.38 76 LYS A C 1
ATOM 604 O O . LYS A 1 76 ? 12.404 3.199 -10.086 1.00 96.38 76 LYS A O 1
ATOM 609 N N . PHE A 1 77 ? 12.091 2.113 -12.032 1.00 95.75 77 PHE A N 1
ATOM 610 C CA . PHE A 1 77 ? 10.634 2.187 -11.986 1.00 95.75 77 PHE A CA 1
ATOM 611 C C . PHE A 1 77 ? 10.056 1.348 -10.840 1.00 95.75 77 PHE A C 1
ATOM 613 O O . PHE A 1 77 ? 9.218 1.840 -10.094 1.00 95.75 77 PHE A O 1
ATOM 620 N N . ALA A 1 78 ? 10.551 0.129 -10.624 1.00 96.25 78 ALA A N 1
ATOM 621 C CA . ALA A 1 78 ? 10.113 -0.727 -9.524 1.00 96.25 78 ALA A CA 1
ATOM 622 C C . ALA A 1 78 ? 10.374 -0.112 -8.143 1.00 96.25 78 ALA A C 1
ATOM 624 O O . ALA A 1 78 ? 9.522 -0.201 -7.266 1.00 96.25 78 ALA A O 1
ATOM 625 N N . ILE A 1 79 ? 11.513 0.559 -7.951 1.00 97.25 79 ILE A N 1
ATOM 626 C CA . ILE A 1 79 ? 11.806 1.284 -6.707 1.00 97.25 79 ILE A CA 1
ATOM 627 C C . ILE A 1 79 ? 10.829 2.452 -6.514 1.00 97.25 79 ILE A C 1
ATOM 629 O O . ILE A 1 79 ? 10.318 2.639 -5.411 1.00 97.25 79 ILE A O 1
ATOM 633 N N . ALA A 1 80 ? 10.532 3.213 -7.573 1.00 96.12 80 ALA A N 1
ATOM 634 C CA . ALA A 1 80 ? 9.564 4.310 -7.507 1.00 96.12 80 ALA A CA 1
ATOM 635 C C . ALA A 1 80 ? 8.160 3.800 -7.146 1.00 96.12 80 ALA A C 1
ATOM 637 O O . ALA A 1 80 ? 7.524 4.314 -6.226 1.00 96.12 80 ALA A O 1
ATOM 638 N N . MET A 1 81 ? 7.722 2.727 -7.804 1.00 96.06 81 MET A N 1
ATOM 639 C CA . MET A 1 81 ? 6.467 2.053 -7.494 1.00 96.06 81 MET A CA 1
ATOM 640 C C . MET A 1 81 ? 6.455 1.519 -6.056 1.00 96.06 81 MET A C 1
ATOM 642 O O . MET A 1 81 ? 5.444 1.640 -5.363 1.00 96.06 81 MET A O 1
ATOM 646 N N . ALA A 1 82 ? 7.596 1.027 -5.563 1.00 97.00 82 ALA A N 1
ATOM 647 C CA . ALA A 1 82 ? 7.732 0.594 -4.182 1.00 97.00 82 ALA A CA 1
ATOM 648 C C . ALA A 1 82 ? 7.550 1.693 -3.159 1.00 97.00 82 ALA A C 1
ATOM 650 O O . ALA A 1 82 ? 7.008 1.405 -2.095 1.00 97.00 82 ALA A O 1
ATOM 651 N N . GLY A 1 83 ? 7.886 2.938 -3.489 1.00 96.62 83 GLY A N 1
ATOM 652 C CA . GLY A 1 83 ? 7.485 4.091 -2.690 1.00 96.62 83 GLY A CA 1
ATOM 653 C C . GLY A 1 83 ? 5.972 4.146 -2.472 1.00 96.62 83 GLY A C 1
ATOM 654 O O . GLY A 1 83 ? 5.524 4.306 -1.340 1.00 96.62 83 GLY A O 1
ATOM 655 N N . ILE A 1 84 ? 5.191 3.932 -3.531 1.00 95.44 84 ILE A N 1
ATOM 656 C CA . ILE A 1 84 ? 3.730 4.069 -3.515 1.00 95.44 84 ILE A CA 1
ATOM 657 C C . ILE A 1 84 ? 3.076 2.930 -2.735 1.00 95.44 84 ILE A C 1
ATOM 659 O O . ILE A 1 84 ? 2.423 3.179 -1.723 1.00 95.44 84 ILE A O 1
ATOM 663 N N . TYR A 1 85 ? 3.271 1.671 -3.140 1.00 95.19 85 TYR A N 1
ATOM 664 C CA . TYR A 1 85 ? 2.595 0.563 -2.452 1.00 95.19 85 TYR A CA 1
ATOM 665 C C . TYR A 1 85 ? 3.108 0.337 -1.020 1.00 95.19 85 TYR A C 1
ATOM 667 O O . TYR A 1 85 ? 2.382 -0.198 -0.183 1.00 95.19 85 TYR A O 1
ATOM 675 N N . SER A 1 86 ? 4.311 0.808 -0.675 1.00 97.25 86 SER A N 1
ATOM 676 C CA . SER A 1 86 ? 4.775 0.773 0.719 1.00 97.25 86 SER A CA 1
ATOM 677 C C . SER A 1 86 ? 3.971 1.682 1.647 1.00 97.25 86 SER A C 1
ATOM 679 O O . SER A 1 86 ? 3.896 1.377 2.835 1.00 97.25 86 SER A O 1
ATOM 681 N N . LEU A 1 87 ? 3.358 2.763 1.147 1.00 96.81 87 LEU A N 1
ATOM 682 C CA . LEU A 1 87 ? 2.454 3.596 1.950 1.00 96.81 87 LEU A CA 1
ATOM 683 C C . LEU A 1 87 ? 1.233 2.781 2.383 1.00 96.81 87 LEU A C 1
ATOM 685 O O . LEU A 1 87 ? 0.959 2.674 3.578 1.00 96.81 87 LEU A O 1
ATOM 689 N N . GLY A 1 88 ? 0.573 2.114 1.430 1.00 97.25 88 GLY A N 1
ATOM 690 C CA . GLY A 1 88 ? -0.561 1.231 1.712 1.00 97.25 88 GLY A CA 1
ATOM 691 C C . GLY A 1 88 ? -0.206 0.119 2.703 1.00 97.25 88 GLY A C 1
ATOM 692 O O . GLY A 1 88 ? -0.955 -0.138 3.641 1.00 97.25 88 GLY A O 1
ATOM 693 N N . LEU A 1 89 ? 0.984 -0.480 2.590 1.00 98.25 89 LEU A N 1
ATOM 694 C CA . LEU A 1 89 ? 1.451 -1.484 3.555 1.00 98.25 89 LEU A CA 1
ATOM 695 C C . LEU A 1 89 ? 1.649 -0.928 4.974 1.00 98.25 89 LEU A C 1
ATOM 697 O O . LEU A 1 89 ? 1.392 -1.641 5.943 1.00 98.25 89 LEU A O 1
ATOM 701 N N . VAL A 1 90 ? 2.085 0.328 5.128 1.00 98.12 90 VAL A N 1
ATOM 702 C CA . VAL A 1 90 ? 2.158 0.974 6.452 1.00 98.12 90 VAL A CA 1
ATOM 703 C C . VAL A 1 90 ? 0.762 1.154 7.047 1.00 98.12 90 VAL A C 1
ATOM 705 O O . VAL A 1 90 ? 0.574 0.862 8.232 1.00 98.12 90 VAL A O 1
ATOM 708 N N . ALA A 1 91 ? -0.214 1.568 6.237 1.00 97.69 91 ALA A N 1
ATOM 709 C CA . ALA A 1 91 ? -1.604 1.690 6.667 1.00 97.69 91 ALA A CA 1
ATOM 710 C C . ALA A 1 91 ? -2.207 0.331 7.062 1.00 97.69 91 ALA A C 1
ATOM 712 O O . ALA A 1 91 ? -2.783 0.186 8.141 1.00 97.69 91 ALA A O 1
ATOM 713 N N . ILE A 1 92 ? -1.980 -0.707 6.256 1.00 98.00 92 ILE A N 1
ATOM 714 C CA . ILE A 1 92 ? -2.425 -2.077 6.547 1.00 98.00 92 ILE A CA 1
ATOM 715 C C . ILE A 1 92 ? -1.780 -2.613 7.832 1.00 98.00 92 ILE A C 1
ATOM 717 O O . ILE A 1 92 ? -2.454 -3.241 8.644 1.00 98.00 92 ILE A O 1
ATOM 721 N N . GLU A 1 93 ? -0.500 -2.333 8.081 1.00 97.06 93 GLU A N 1
ATOM 722 C CA . GLU A 1 93 ? 0.156 -2.688 9.345 1.00 97.06 93 GLU A CA 1
ATOM 723 C C . GLU A 1 93 ? -0.503 -2.024 10.560 1.00 97.06 93 GLU A C 1
ATOM 725 O O . GLU A 1 93 ? -0.564 -2.618 11.639 1.00 97.06 93 GLU A O 1
ATOM 730 N N . GLN A 1 94 ? -1.012 -0.801 10.410 1.00 95.69 94 GLN A N 1
ATOM 731 C CA . GLN A 1 94 ? -1.799 -0.156 11.455 1.00 95.69 94 GLN A CA 1
ATOM 732 C C . GLN A 1 94 ? -3.133 -0.880 11.663 1.00 95.69 94 GLN A C 1
ATOM 734 O O . GLN A 1 94 ? -3.456 -1.203 12.805 1.00 95.69 94 GLN A O 1
ATOM 739 N N . LEU A 1 95 ? -3.845 -1.240 10.590 1.00 96.75 95 LEU A N 1
ATOM 740 C CA . LEU A 1 95 ? -5.068 -2.048 10.674 1.00 96.75 95 LEU A CA 1
ATOM 741 C C . LEU A 1 95 ? -4.821 -3.404 11.349 1.00 96.75 95 LEU A C 1
ATOM 743 O O . LEU A 1 95 ? -5.588 -3.810 12.218 1.00 96.75 95 LEU A O 1
ATOM 747 N N . LYS A 1 96 ? -3.715 -4.083 11.030 1.00 97.56 96 LYS A N 1
ATOM 748 C CA . LYS A 1 96 ? -3.333 -5.346 11.681 1.00 97.56 96 LYS A CA 1
ATOM 749 C C . LYS A 1 96 ? -3.110 -5.171 13.178 1.00 97.56 96 LYS A C 1
ATOM 751 O O . LYS A 1 96 ? -3.505 -6.038 13.950 1.00 97.56 96 LYS A O 1
ATOM 756 N N . ARG A 1 97 ? -2.535 -4.045 13.617 1.00 95.50 97 ARG A N 1
ATOM 757 C CA . ARG A 1 97 ? -2.422 -3.734 15.054 1.00 95.50 97 ARG A CA 1
ATOM 758 C C . ARG A 1 97 ? -3.768 -3.447 15.707 1.00 95.50 97 ARG A C 1
ATOM 760 O O . ARG A 1 97 ? -3.934 -3.827 16.860 1.00 95.50 97 ARG A O 1
ATOM 767 N N . LEU A 1 98 ? -4.701 -2.807 14.998 1.00 95.44 98 LEU A N 1
ATOM 768 C CA . LEU A 1 98 ? -6.065 -2.594 15.496 1.00 95.44 98 LEU A CA 1
ATOM 769 C C . LEU A 1 98 ? -6.828 -3.912 15.642 1.00 95.44 98 LEU A C 1
ATOM 771 O O . LEU A 1 98 ? -7.518 -4.107 16.636 1.00 95.44 98 LEU A O 1
ATOM 775 N N . GLN A 1 99 ? -6.692 -4.820 14.673 1.00 97.12 99 GLN A N 1
ATOM 776 C CA . GLN A 1 99 ? -7.293 -6.149 14.750 1.00 97.12 99 GLN A CA 1
ATOM 777 C C . GLN A 1 99 ? -6.623 -7.013 15.831 1.00 97.12 99 GLN A C 1
ATOM 779 O O . GLN A 1 99 ? -7.301 -7.724 16.573 1.00 97.12 99 GLN A O 1
ATOM 784 N N . GLY A 1 100 ? -5.292 -6.966 15.935 1.00 96.31 100 GLY A N 1
ATOM 785 C CA . GLY A 1 100 ? -4.526 -7.780 16.872 1.00 96.31 100 GLY A CA 1
ATOM 786 C C . GLY A 1 100 ? -4.755 -9.274 16.635 1.00 96.31 100 GLY A C 1
ATOM 787 O O . GLY A 1 100 ? -4.528 -9.774 15.532 1.00 96.31 100 GLY A O 1
ATOM 788 N N . GLN A 1 101 ? -5.200 -9.974 17.680 1.00 95.56 101 GLN A N 1
ATOM 789 C CA . GLN A 1 101 ? -5.556 -11.400 17.643 1.00 95.56 101 GLN A CA 1
ATOM 790 C C . GLN A 1 101 ? -7.059 -11.642 17.432 1.00 95.56 101 GLN A C 1
ATOM 792 O O . GLN A 1 101 ? -7.495 -12.790 17.375 1.00 95.56 101 GLN A O 1
ATOM 797 N N . SER A 1 102 ? -7.859 -10.580 17.320 1.00 96.19 102 SER A N 1
ATOM 798 C CA . SER A 1 102 ? -9.293 -10.699 17.071 1.00 96.19 102 SER A CA 1
ATOM 799 C C . SER A 1 102 ? -9.552 -11.256 15.672 1.00 96.19 102 SER A C 1
ATOM 801 O O . SER A 1 102 ? -8.810 -10.994 14.720 1.00 96.19 102 SER A O 1
ATOM 803 N N . ALA A 1 103 ? -10.651 -11.996 15.521 1.00 95.06 103 ALA A N 1
ATOM 804 C CA . ALA A 1 103 ? -11.042 -12.562 14.229 1.00 95.06 103 ALA A CA 1
ATOM 805 C C . ALA A 1 103 ? -11.328 -11.480 13.167 1.00 95.06 103 ALA A C 1
ATOM 807 O O . ALA A 1 103 ? -11.123 -11.713 11.974 1.00 95.06 103 ALA A O 1
ATOM 808 N N . GLN A 1 104 ? -11.785 -10.303 13.604 1.00 96.38 104 GLN A N 1
ATOM 809 C CA . GLN A 1 104 ? -12.192 -9.192 12.747 1.00 96.38 104 GLN A CA 1
ATOM 810 C C . GLN A 1 104 ? -11.711 -7.846 13.298 1.00 96.38 104 GLN A C 1
ATOM 812 O O . GLN A 1 104 ? -11.426 -7.709 14.491 1.00 96.38 104 GLN A O 1
ATOM 817 N N . LEU A 1 105 ? -11.625 -6.857 12.409 1.00 95.88 105 LEU A N 1
ATOM 818 C CA . LEU A 1 105 ? -11.411 -5.456 12.750 1.00 95.88 105 LEU A CA 1
ATOM 819 C C . LEU A 1 105 ? -12.578 -4.925 13.599 1.00 95.88 105 LEU A C 1
ATOM 821 O O . LEU A 1 105 ? -13.732 -5.281 13.349 1.00 95.88 105 LEU A O 1
ATOM 825 N N . PRO A 1 106 ? -12.302 -4.054 14.583 1.00 93.88 106 PRO A N 1
ATOM 826 C CA . PRO A 1 106 ? -13.357 -3.347 15.293 1.00 93.88 106 PRO A CA 1
ATOM 827 C C . PRO A 1 106 ? -14.110 -2.402 14.349 1.00 93.88 106 PRO A C 1
ATOM 829 O O . PRO A 1 106 ? -13.567 -1.920 13.356 1.00 93.88 106 PRO A O 1
ATOM 832 N N . GLN A 1 107 ? -15.358 -2.085 14.694 1.00 91.38 107 GLN A N 1
ATOM 833 C CA . GLN A 1 107 ? -16.141 -1.108 13.944 1.00 91.38 107 GLN A CA 1
ATOM 834 C C . GLN A 1 107 ? -15.495 0.282 14.041 1.00 91.38 107 GLN A C 1
ATOM 836 O O . GLN A 1 107 ? -15.418 0.863 15.125 1.00 91.38 107 GLN A O 1
ATOM 841 N N . PHE A 1 108 ? -15.075 0.830 12.898 1.00 92.00 108 PHE A N 1
ATOM 842 C CA . PHE A 1 108 ? -14.349 2.102 12.827 1.00 92.00 108 PHE A CA 1
ATOM 843 C C . PHE A 1 108 ? -15.099 3.284 13.454 1.00 92.00 108 PHE A C 1
ATOM 845 O O . PHE A 1 108 ? -14.473 4.127 14.090 1.00 92.00 108 PHE A O 1
ATOM 852 N N . ALA A 1 109 ? -16.433 3.313 13.355 1.00 86.94 109 ALA A N 1
ATOM 853 C CA . ALA A 1 109 ? -17.269 4.391 13.896 1.00 86.94 109 ALA A CA 1
ATOM 854 C C . ALA A 1 109 ? -17.078 4.638 15.407 1.00 86.94 109 ALA A C 1
ATOM 856 O O . ALA A 1 109 ? -17.307 5.747 15.879 1.00 86.94 109 ALA A O 1
ATOM 857 N N . ASN A 1 110 ? -16.623 3.627 16.154 1.00 88.12 110 ASN A N 1
ATOM 858 C CA . ASN A 1 110 ? -16.431 3.709 17.604 1.00 88.12 110 ASN A CA 1
ATOM 859 C C . ASN A 1 110 ? -14.969 3.973 18.002 1.00 88.12 110 ASN A C 1
ATOM 861 O O . ASN A 1 110 ? -14.646 3.993 19.191 1.00 88.12 110 ASN A O 1
ATOM 865 N N . LEU A 1 111 ? -14.062 4.133 17.033 1.00 91.56 111 LEU A N 1
ATOM 866 C CA . LEU A 1 111 ? -12.635 4.289 17.293 1.00 91.56 111 LEU A CA 1
ATOM 867 C C . LEU A 1 111 ? -12.223 5.763 17.410 1.00 91.56 111 LEU A C 1
ATOM 869 O O . LEU A 1 111 ? -12.721 6.627 16.688 1.00 91.56 111 LEU A O 1
ATOM 873 N N . PRO A 1 112 ? -11.241 6.088 18.268 1.00 91.25 112 PRO A N 1
ATOM 874 C CA . PRO A 1 112 ? -10.710 7.441 18.338 1.00 91.25 112 PRO A CA 1
ATOM 875 C C . PRO A 1 112 ? -9.864 7.768 17.098 1.00 91.25 112 PRO A C 1
ATOM 877 O O . PRO A 1 112 ? -9.046 6.957 16.662 1.00 91.25 112 PRO A O 1
ATOM 880 N N . ARG A 1 113 ? -9.955 9.010 16.598 1.00 90.06 113 ARG A N 1
ATOM 881 C CA . ARG A 1 113 ? -9.207 9.533 15.430 1.00 90.06 113 ARG A CA 1
ATOM 882 C C . ARG A 1 113 ? -7.751 9.066 15.350 1.00 90.06 113 ARG A C 1
ATOM 884 O O . ARG A 1 113 ? -7.298 8.591 14.314 1.00 90.06 113 ARG A O 1
ATOM 891 N N . LYS A 1 114 ? -7.015 9.180 16.463 1.00 89.25 114 LYS A N 1
ATOM 892 C CA . LYS A 1 114 ? -5.580 8.843 16.546 1.00 89.25 114 LYS A CA 1
ATOM 893 C C . LYS 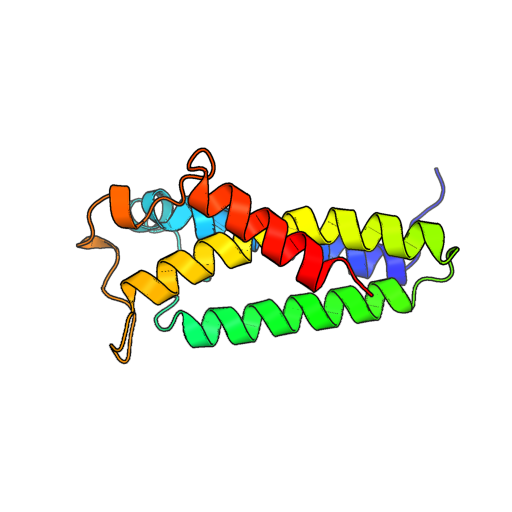A 1 114 ? -5.258 7.382 16.206 1.00 89.25 114 LYS A C 1
ATOM 895 O O . LYS A 1 114 ? -4.096 7.084 15.955 1.00 89.25 114 LYS A O 1
ATOM 900 N N . THR A 1 115 ? -6.246 6.489 16.252 1.00 88.69 115 THR A N 1
ATOM 901 C CA . THR A 1 115 ? -6.082 5.065 15.924 1.00 88.69 115 THR A CA 1
ATOM 902 C C . THR A 1 115 ? -6.363 4.759 14.457 1.00 88.69 115 THR A C 1
ATOM 904 O O . THR A 1 115 ? -5.809 3.798 13.933 1.00 88.69 115 THR A O 1
ATOM 907 N N . MET A 1 116 ? -7.155 5.595 13.782 1.00 89.56 116 MET A N 1
ATOM 908 C CA . MET A 1 116 ? -7.529 5.412 12.378 1.00 89.56 116 MET A CA 1
ATOM 909 C C . MET A 1 116 ? -6.608 6.162 11.414 1.00 89.56 116 MET A C 1
ATOM 911 O O . MET A 1 116 ? -6.368 5.683 10.316 1.00 89.56 116 MET A O 1
ATOM 915 N N . ILE A 1 117 ? -6.049 7.303 11.828 1.00 92.88 117 ILE A N 1
ATOM 916 C CA . ILE A 1 117 ? -5.150 8.086 10.971 1.00 92.88 117 ILE A CA 1
ATOM 917 C C . ILE A 1 117 ? -3.750 7.484 10.955 1.00 92.88 117 ILE A C 1
ATOM 919 O O . ILE A 1 117 ? -3.140 7.257 12.006 1.00 92.88 117 ILE A O 1
ATOM 923 N N . VAL A 1 118 ? -3.225 7.287 9.750 1.00 93.81 118 VAL A N 1
ATOM 924 C CA . VAL A 1 118 ? -1.847 6.861 9.511 1.00 93.81 118 VAL A CA 1
ATOM 925 C C . VAL A 1 118 ? -0.962 8.097 9.404 1.00 93.81 118 VAL A C 1
ATOM 927 O O . VAL A 1 118 ? -0.909 8.783 8.392 1.00 93.81 118 VAL A O 1
ATOM 930 N N . ASP A 1 119 ? -0.262 8.392 10.490 1.00 93.25 119 ASP A N 1
ATOM 931 C CA . ASP A 1 119 ? 0.618 9.553 10.590 1.00 93.25 119 ASP A CA 1
ATOM 932 C C . ASP A 1 119 ? 2.028 9.207 10.077 1.00 93.25 119 ASP A C 1
ATOM 934 O O . ASP A 1 119 ? 2.793 8.510 10.754 1.00 93.25 119 ASP A O 1
ATOM 938 N N . MET A 1 120 ? 2.356 9.649 8.860 1.00 94.38 120 MET A N 1
ATOM 939 C CA . MET A 1 120 ? 3.650 9.388 8.213 1.00 94.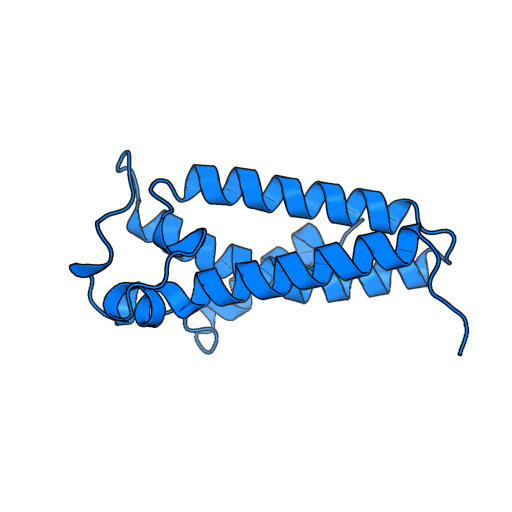38 120 MET A CA 1
ATOM 940 C C . MET A 1 120 ? 4.794 10.269 8.724 1.00 94.38 120 MET A C 1
ATOM 942 O O . MET A 1 120 ? 5.953 9.923 8.495 1.00 94.38 120 MET A O 1
ATOM 946 N N . GLU A 1 121 ? 4.506 11.340 9.469 1.00 92.12 121 GLU A N 1
ATOM 947 C CA . GLU A 1 121 ? 5.538 12.170 10.109 1.00 92.12 121 GLU A CA 1
ATOM 948 C C . GLU A 1 121 ? 6.193 11.433 11.285 1.00 92.12 121 GLU A C 1
ATOM 950 O O . GLU A 1 121 ? 7.323 11.722 11.687 1.00 92.12 121 GLU A O 1
ATOM 955 N N . ARG A 1 122 ? 5.524 10.402 11.820 1.00 92.75 122 ARG A N 1
ATOM 956 C CA . ARG A 1 122 ? 6.112 9.533 12.840 1.00 92.75 122 ARG A CA 1
ATOM 957 C C . ARG A 1 122 ? 7.275 8.745 12.266 1.00 92.75 122 ARG A C 1
ATOM 959 O O . ARG A 1 122 ? 7.098 7.883 11.403 1.00 92.75 122 ARG A O 1
ATOM 966 N N . PHE A 1 123 ? 8.439 8.906 12.892 1.00 93.25 123 PHE A N 1
ATOM 967 C CA . PHE A 1 123 ? 9.661 8.175 12.549 1.00 93.25 123 PHE A CA 1
ATOM 968 C C . PHE A 1 123 ? 9.447 6.659 12.410 1.00 93.25 123 PHE A C 1
ATOM 970 O O . PHE A 1 123 ? 9.953 6.037 11.481 1.00 93.25 123 PHE A O 1
ATOM 977 N N . GLY A 1 124 ? 8.637 6.055 13.287 1.00 94.56 124 GLY A N 1
ATOM 978 C CA . GLY A 1 124 ? 8.330 4.624 13.213 1.00 94.56 124 GLY A CA 1
ATOM 979 C C . GLY A 1 124 ? 7.578 4.207 11.942 1.00 94.56 124 GLY A C 1
ATOM 980 O O . GLY A 1 124 ? 7.800 3.106 11.442 1.00 94.56 124 GLY A O 1
ATOM 981 N N . ASN A 1 125 ? 6.707 5.061 11.404 1.00 96.00 125 ASN A N 1
ATOM 982 C CA . ASN A 1 125 ? 5.983 4.796 10.159 1.00 96.00 125 ASN A CA 1
ATOM 983 C C . ASN A 1 125 ? 6.873 5.048 8.942 1.00 96.00 125 ASN A C 1
ATOM 985 O O . ASN A 1 125 ? 6.948 4.190 8.064 1.00 96.00 125 ASN A O 1
ATOM 989 N N . MET A 1 126 ? 7.645 6.135 8.955 1.00 96.75 126 MET A N 1
ATOM 990 C CA . MET A 1 126 ? 8.653 6.411 7.931 1.00 96.75 126 MET A CA 1
ATOM 991 C C . MET A 1 126 ? 9.692 5.279 7.825 1.00 96.75 126 MET A C 1
ATOM 993 O O . MET A 1 126 ? 9.993 4.807 6.731 1.00 96.75 126 MET A O 1
ATOM 997 N N . TRP A 1 127 ? 10.189 4.761 8.951 1.00 97.31 127 TRP A N 1
ATOM 998 C CA . TRP A 1 127 ? 11.119 3.628 8.958 1.00 97.31 127 TRP A CA 1
ATOM 999 C C . TRP A 1 127 ? 10.498 2.346 8.385 1.00 97.31 127 TRP A C 1
ATOM 1001 O O . TRP A 1 127 ? 11.132 1.632 7.605 1.00 97.31 127 TRP A O 1
ATOM 1011 N N . ARG A 1 128 ? 9.241 2.040 8.738 1.00 97.25 128 ARG A N 1
ATOM 1012 C CA . ARG A 1 128 ? 8.519 0.891 8.162 1.00 97.25 128 ARG A CA 1
ATOM 1013 C C . ARG A 1 128 ? 8.343 1.038 6.660 1.00 97.25 128 ARG A C 1
ATOM 1015 O O . ARG A 1 128 ? 8.557 0.065 5.942 1.00 97.25 128 ARG A O 1
ATOM 1022 N N . TRP A 1 129 ? 8.011 2.239 6.202 1.00 98.12 129 TRP A N 1
ATOM 1023 C CA . TRP A 1 129 ? 7.925 2.550 4.785 1.00 98.12 129 TRP A CA 1
ATOM 1024 C C . TRP A 1 129 ? 9.253 2.265 4.080 1.00 98.12 129 TRP A C 1
ATOM 1026 O O . TRP A 1 129 ? 9.269 1.460 3.155 1.00 98.12 129 TRP A O 1
ATOM 1036 N N . PHE A 1 130 ? 10.382 2.781 4.580 1.00 97.50 130 PHE A N 1
ATOM 1037 C CA . PHE A 1 130 ? 11.706 2.471 4.022 1.00 97.50 130 PHE A CA 1
ATOM 1038 C C . PHE A 1 130 ? 11.996 0.965 3.979 1.00 97.50 130 PHE A C 1
ATOM 1040 O O . PHE A 1 130 ? 12.487 0.451 2.971 1.00 97.50 130 PHE A O 1
ATOM 1047 N N . LYS A 1 131 ? 11.658 0.231 5.047 1.00 97.44 131 LYS A N 1
ATOM 1048 C CA . LYS A 1 131 ? 11.812 -1.230 5.093 1.00 97.44 131 LYS A CA 1
ATOM 1049 C C . LYS A 1 131 ? 10.985 -1.921 4.004 1.00 97.44 131 LYS A C 1
ATOM 1051 O O . LYS A 1 131 ? 11.472 -2.865 3.380 1.00 97.44 131 LYS A O 1
ATOM 1056 N N . PHE A 1 132 ? 9.754 -1.474 3.772 1.00 97.94 132 PHE A N 1
ATOM 1057 C CA . PHE A 1 132 ? 8.906 -2.009 2.710 1.00 97.94 132 PHE A CA 1
ATOM 1058 C C . PHE A 1 132 ? 9.410 -1.631 1.318 1.00 97.94 132 PHE A C 1
ATOM 1060 O O . PHE A 1 132 ? 9.492 -2.520 0.472 1.00 97.94 132 PHE A O 1
ATOM 1067 N N . VAL A 1 133 ? 9.866 -0.394 1.104 1.00 97.88 133 VAL A N 1
ATOM 1068 C CA . VAL A 1 133 ? 10.477 0.033 -0.165 1.00 97.88 133 VAL A CA 1
ATOM 1069 C C . VAL A 1 133 ? 11.675 -0.851 -0.489 1.00 97.88 133 VAL A C 1
ATOM 1071 O O . VAL A 1 133 ? 11.780 -1.378 -1.591 1.00 97.88 133 VAL A O 1
ATOM 1074 N N . TYR A 1 134 ? 12.550 -1.095 0.487 1.00 96.75 134 TYR A N 1
ATOM 1075 C CA . TYR A 1 134 ? 13.698 -1.978 0.303 1.00 96.75 134 TYR A CA 1
ATOM 1076 C C . TYR A 1 134 ? 13.289 -3.423 -0.017 1.00 96.75 134 TYR A C 1
ATOM 1078 O O . TYR A 1 134 ? 13.916 -4.081 -0.851 1.00 96.75 134 TYR A O 1
ATOM 1086 N N . LYS A 1 135 ? 12.239 -3.931 0.641 1.00 96.31 135 LYS A N 1
ATOM 1087 C CA . LYS A 1 135 ? 11.743 -5.298 0.443 1.00 96.31 135 LYS A CA 1
ATOM 1088 C C . LYS A 1 135 ? 11.092 -5.486 -0.931 1.00 96.31 135 LYS A C 1
ATOM 1090 O O . LYS A 1 135 ? 11.361 -6.492 -1.578 1.00 96.31 135 LYS A O 1
ATOM 1095 N N . TYR A 1 136 ? 10.253 -4.546 -1.364 1.00 96.25 136 TYR A N 1
ATOM 1096 C CA . TYR A 1 136 ? 9.411 -4.675 -2.562 1.00 96.25 136 TYR A CA 1
ATOM 1097 C C . TYR A 1 136 ? 9.889 -3.840 -3.764 1.00 96.25 136 TYR A C 1
ATOM 1099 O O . TYR A 1 136 ? 9.266 -3.868 -4.824 1.00 96.25 136 TYR A O 1
ATOM 1107 N N . GLY A 1 137 ? 10.989 -3.099 -3.624 1.00 93.62 137 GLY A N 1
ATOM 1108 C CA . GLY A 1 137 ? 11.662 -2.401 -4.725 1.00 93.62 137 GLY A CA 1
ATOM 1109 C C . GLY A 1 137 ? 12.613 -3.291 -5.524 1.00 93.62 137 GLY A C 1
ATOM 1110 O O . GLY A 1 137 ? 13.045 -2.910 -6.608 1.00 93.62 137 GLY A O 1
ATOM 1111 N N . LYS A 1 138 ? 12.934 -4.485 -5.011 1.00 89.88 138 LYS A N 1
ATOM 1112 C CA . LYS A 1 138 ? 13.713 -5.493 -5.735 1.00 89.88 138 LYS A CA 1
ATOM 1113 C C . LYS A 1 138 ? 12.776 -6.284 -6.652 1.00 89.88 138 LYS A C 1
ATOM 1115 O O . LYS A 1 138 ? 11.797 -6.853 -6.167 1.00 89.88 138 LYS A O 1
ATOM 1120 N N . LEU A 1 139 ? 13.075 -6.290 -7.954 1.00 83.38 139 LEU A N 1
ATOM 1121 C CA . LEU A 1 139 ? 12.407 -7.143 -8.943 1.00 83.38 139 LEU A CA 1
ATOM 1122 C C . LEU A 1 139 ? 12.963 -8.562 -8.913 1.00 83.38 139 LEU A C 1
ATOM 1124 O O . LEU A 1 139 ? 14.181 -8.726 -8.698 1.00 83.38 139 LEU A O 1
#

Nearest PDB structures (foldseek):
  3hah-assembly1_A  TM=4.796E-01  e=8.514E+00  Homo sapiens